Protein AF-A0A0R3EDJ5-F1 (afdb_monomer_lite)

Foldseek 3Di:
DVVQLVVLLVVLVVLLVPQDPDQDDDPPDDPVVNVVSVVSVVVSVVSNVSSVVSNVVSVVVVVVVVVVVVVVVVVVVCVVPDDPPDDDPDDD

Structure (mmCIF, N/CA/C/O backbone):
data_AF-A0A0R3EDJ5-F1
#
_entry.id   AF-A0A0R3EDJ5-F1
#
loop_
_atom_site.group_PDB
_atom_site.id
_atom_site.type_symbol
_atom_site.label_atom_id
_atom_site.label_alt_id
_atom_site.label_comp_id
_atom_site.label_asym_id
_atom_site.label_entity_id
_atom_site.label_seq_id
_atom_site.pdbx_PDB_ins_code
_atom_site.Cartn_x
_atom_site.Cartn_y
_atom_site.Cartn_z
_atom_site.occupancy
_atom_site.B_iso_or_equiv
_atom_site.auth_seq_id
_atom_site.auth_comp_id
_atom_site.auth_asym_id
_atom_site.auth_atom_id
_atom_site.pdbx_PDB_model_num
ATOM 1 N N . MET A 1 1 ? -12.948 2.624 9.126 1.00 56.34 1 MET A N 1
ATOM 2 C CA . MET A 1 1 ? -11.535 2.194 9.057 1.00 56.34 1 MET A CA 1
ATOM 3 C C . MET A 1 1 ? -11.355 0.790 8.472 1.00 56.34 1 MET A C 1
ATOM 5 O O . MET A 1 1 ? -10.470 0.640 7.647 1.00 56.34 1 MET A O 1
ATOM 9 N N . GLY A 1 2 ? -12.210 -0.203 8.758 1.00 66.06 2 GLY A N 1
ATOM 10 C CA . GLY A 1 2 ? -11.983 -1.605 8.333 1.00 66.06 2 GLY A CA 1
ATOM 11 C C . GLY A 1 2 ? -12.074 -1.980 6.853 1.00 66.06 2 GLY A C 1
ATOM 12 O O . GLY A 1 2 ? -12.163 -3.158 6.535 1.00 66.06 2 GLY A O 1
ATOM 13 N N . LYS A 1 3 ? -12.050 -1.006 5.941 1.00 78.75 3 LYS A N 1
ATOM 14 C CA . LYS A 1 3 ? -11.894 -1.254 4.497 1.00 78.75 3 LYS A CA 1
ATOM 15 C C . LYS A 1 3 ? -10.556 -0.756 3.951 1.00 78.75 3 LYS A C 1
ATOM 17 O O . LYS A 1 3 ? -10.223 -1.077 2.819 1.00 78.75 3 LYS A O 1
ATOM 22 N N . VAL A 1 4 ? -9.799 0.013 4.740 1.00 83.44 4 VAL A N 1
ATOM 23 C CA . VAL A 1 4 ? -8.556 0.648 4.285 1.00 83.44 4 VAL A CA 1
ATOM 24 C C . VAL A 1 4 ? -7.470 -0.402 4.050 1.00 83.44 4 VAL A C 1
ATOM 26 O O . VAL A 1 4 ? -6.952 -0.464 2.943 1.00 83.44 4 VAL A O 1
ATOM 29 N N . GLY A 1 5 ? -7.205 -1.286 5.018 1.00 85.62 5 GLY A N 1
ATOM 30 C CA . GLY A 1 5 ? -6.235 -2.381 4.859 1.00 85.62 5 GLY A CA 1
ATOM 31 C C . GLY A 1 5 ? -6.514 -3.272 3.637 1.00 85.62 5 GLY A C 1
ATOM 32 O O . GLY A 1 5 ? -5.662 -3.385 2.758 1.00 85.62 5 GLY A O 1
ATOM 33 N N . PRO A 1 6 ? -7.730 -3.833 3.487 1.00 89.50 6 PRO A N 1
ATOM 34 C CA . PRO A 1 6 ? -8.085 -4.628 2.309 1.00 89.50 6 PRO A CA 1
ATOM 35 C C . PRO A 1 6 ? -7.942 -3.878 0.977 1.00 89.50 6 PRO A C 1
ATOM 37 O O . PRO A 1 6 ? -7.508 -4.457 -0.021 1.00 89.50 6 PRO A O 1
ATOM 40 N N . HIS A 1 7 ? -8.287 -2.588 0.945 1.00 90.44 7 HIS A N 1
ATOM 41 C CA . HIS A 1 7 ? -8.189 -1.780 -0.268 1.00 90.44 7 HIS A CA 1
ATOM 42 C C . HIS A 1 7 ? -6.735 -1.510 -0.668 1.00 90.44 7 HIS A C 1
ATOM 44 O O . HIS A 1 7 ? -6.373 -1.691 -1.828 1.00 90.44 7 HIS A O 1
ATOM 50 N N . LEU A 1 8 ? -5.886 -1.152 0.295 1.00 90.38 8 LEU A N 1
ATOM 51 C CA . LEU A 1 8 ? -4.457 -0.940 0.072 1.00 90.38 8 LEU A CA 1
ATOM 52 C C . LEU A 1 8 ? -3.756 -2.229 -0.386 1.00 90.38 8 LEU A C 1
ATOM 54 O O . LEU A 1 8 ? -2.934 -2.186 -1.300 1.00 90.38 8 LEU A O 1
ATOM 58 N N . ARG A 1 9 ? -4.142 -3.384 0.169 1.00 91.19 9 ARG A N 1
ATOM 59 C CA . ARG A 1 9 ? -3.636 -4.700 -0.249 1.00 91.19 9 ARG A CA 1
ATOM 60 C C . ARG A 1 9 ? -4.093 -5.079 -1.664 1.00 91.19 9 ARG A C 1
ATOM 62 O O . ARG A 1 9 ? -3.308 -5.627 -2.433 1.00 91.19 9 ARG A O 1
ATOM 69 N N . THR A 1 10 ? -5.326 -4.726 -2.037 1.00 94.88 10 THR A N 1
ATOM 70 C CA . THR A 1 10 ? -5.830 -4.889 -3.416 1.00 94.88 10 THR A CA 1
ATOM 71 C C . THR A 1 10 ? -5.015 -4.044 -4.392 1.00 94.88 10 THR A C 1
ATOM 73 O O . THR A 1 10 ? -4.497 -4.568 -5.374 1.00 94.88 10 THR A O 1
ATOM 76 N N . LEU A 1 11 ? -4.815 -2.761 -4.076 1.00 93.94 11 LEU A N 1
ATOM 77 C CA . LEU A 1 11 ? -4.030 -1.844 -4.901 1.00 93.94 11 LEU A CA 1
ATOM 78 C C . LEU A 1 11 ? -2.570 -2.306 -5.045 1.00 93.94 11 LEU A C 1
ATOM 80 O O . LEU A 1 11 ? -2.007 -2.251 -6.138 1.00 93.94 11 LEU A O 1
ATOM 84 N N . ALA A 1 12 ? -1.958 -2.806 -3.967 1.00 93.00 12 ALA A N 1
ATOM 85 C CA . ALA A 1 12 ? -0.621 -3.394 -4.014 1.00 93.00 12 ALA A CA 1
ATOM 86 C C . ALA A 1 12 ? -0.555 -4.597 -4.971 1.00 93.00 12 ALA A C 1
ATOM 88 O O . ALA A 1 12 ? 0.385 -4.707 -5.761 1.00 93.00 12 ALA A O 1
ATOM 89 N N . GLY A 1 13 ? -1.573 -5.464 -4.940 1.00 91.94 13 GLY A N 1
ATOM 90 C CA . GLY A 1 13 ? -1.709 -6.595 -5.858 1.00 91.94 13 GLY A CA 1
ATOM 91 C C . GLY A 1 13 ? -1.844 -6.160 -7.319 1.00 91.94 13 GLY A C 1
ATOM 92 O O . GLY A 1 13 ? -1.145 -6.687 -8.181 1.00 91.94 13 GLY A O 1
ATOM 93 N N . GLU A 1 14 ? -2.675 -5.155 -7.598 1.00 94.94 14 GLU A N 1
ATOM 94 C CA . GLU A 1 14 ? -2.848 -4.588 -8.942 1.00 94.94 14 GLU A CA 1
ATOM 95 C C . GLU A 1 14 ? -1.575 -3.923 -9.479 1.00 94.94 14 GLU A C 1
ATOM 97 O O . GLU A 1 14 ? -1.295 -3.988 -10.676 1.00 94.94 14 GLU A O 1
ATOM 102 N N . ILE A 1 15 ? -0.793 -3.261 -8.619 1.00 92.06 15 ILE A N 1
ATOM 103 C CA . ILE A 1 15 ? 0.518 -2.719 -8.998 1.00 92.06 15 ILE A CA 1
ATOM 104 C C . ILE A 1 15 ? 1.464 -3.872 -9.327 1.00 92.06 15 ILE A C 1
ATOM 106 O O . ILE A 1 15 ? 2.028 -3.906 -10.415 1.00 92.06 15 ILE A O 1
ATOM 110 N N . ARG A 1 16 ? 1.588 -4.861 -8.436 1.00 91.00 16 ARG A N 1
ATOM 111 C CA . ARG A 1 16 ? 2.507 -5.989 -8.629 1.00 91.00 16 ARG A CA 1
ATOM 112 C C . ARG A 1 16 ? 2.156 -6.823 -9.867 1.00 91.00 16 ARG A C 1
ATOM 114 O O . ARG A 1 16 ? 3.064 -7.297 -10.536 1.00 91.00 16 ARG A O 1
ATOM 121 N N . GLY A 1 17 ? 0.872 -6.950 -10.205 1.00 89.62 17 GLY A N 1
ATOM 122 C CA . GLY A 1 17 ? 0.407 -7.649 -11.408 1.00 89.62 17 GLY A CA 1
ATOM 123 C C . GLY A 1 17 ? 0.731 -6.946 -12.732 1.00 89.62 17 GLY A C 1
ATOM 124 O O . GLY A 1 17 ? 0.707 -7.594 -13.774 1.00 89.62 17 GLY A O 1
ATOM 125 N N . ARG A 1 18 ? 1.042 -5.643 -12.709 1.00 88.62 18 ARG A N 1
ATOM 126 C CA . ARG A 1 18 ? 1.445 -4.869 -13.898 1.00 88.62 18 ARG A CA 1
ATOM 127 C C . ARG A 1 18 ? 2.955 -4.864 -14.135 1.00 88.62 18 ARG A C 1
ATOM 129 O O . ARG A 1 18 ? 3.381 -4.575 -15.249 1.00 88.62 18 ARG A O 1
ATOM 136 N N . ILE A 1 19 ? 3.746 -5.195 -13.114 1.00 87.31 19 ILE A N 1
ATOM 137 C CA . ILE A 1 19 ? 5.205 -5.238 -13.211 1.00 87.31 19 ILE A CA 1
ATOM 138 C C . ILE A 1 19 ? 5.607 -6.440 -14.085 1.00 87.31 19 ILE A C 1
ATOM 140 O O . ILE A 1 19 ? 5.191 -7.566 -13.792 1.00 87.31 19 ILE A O 1
ATOM 144 N N . PRO A 1 20 ? 6.430 -6.249 -15.133 1.00 82.31 20 PRO A N 1
ATOM 145 C CA . PRO A 1 20 ? 6.921 -7.353 -15.946 1.00 82.31 20 PRO A CA 1
ATOM 146 C C . PRO A 1 20 ? 7.677 -8.383 -15.094 1.00 82.31 20 PRO A C 1
ATOM 148 O O . PRO A 1 20 ? 8.489 -8.035 -14.238 1.00 82.31 20 PRO A O 1
ATOM 151 N N . ALA A 1 21 ? 7.454 -9.673 -15.357 1.00 71.81 21 ALA A N 1
ATOM 152 C CA . ALA A 1 21 ? 8.094 -10.761 -14.612 1.00 71.81 21 ALA A CA 1
ATOM 153 C C . ALA A 1 21 ? 9.600 -10.920 -14.908 1.00 71.81 21 ALA A C 1
ATOM 155 O O . ALA A 1 21 ? 10.287 -11.684 -14.230 1.00 71.81 21 ALA A O 1
ATOM 156 N N . SER A 1 22 ? 10.130 -10.257 -15.938 1.00 63.19 22 SER A N 1
ATOM 157 C CA . SER A 1 22 ? 11.541 -10.349 -16.312 1.00 63.19 22 SER A CA 1
ATOM 158 C C . SER A 1 22 ? 12.044 -9.043 -16.906 1.00 63.19 22 SER A C 1
ATOM 16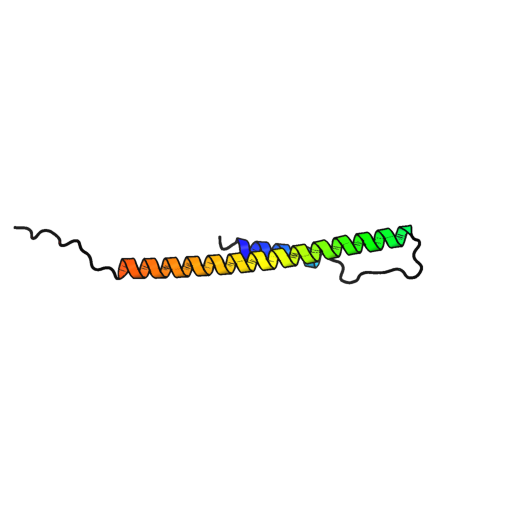0 O O . SER A 1 22 ? 11.465 -8.526 -17.860 1.00 63.19 22 SER A O 1
ATOM 162 N N . ASP A 1 23 ? 13.168 -8.569 -16.373 1.00 66.62 23 ASP A N 1
ATOM 163 C CA . ASP A 1 23 ? 13.948 -7.490 -16.965 1.00 66.62 23 ASP A CA 1
ATOM 164 C C . ASP A 1 23 ? 14.689 -8.060 -18.179 1.00 66.62 23 ASP A C 1
ATOM 166 O O . ASP A 1 23 ? 15.707 -8.742 -18.039 1.00 66.62 23 ASP A O 1
ATOM 170 N N . HIS A 1 24 ? 14.153 -7.845 -19.379 1.00 65.31 24 HIS A N 1
ATOM 171 C CA . HIS A 1 24 ? 14.895 -8.142 -20.600 1.00 65.31 24 HIS A CA 1
ATOM 172 C C . HIS A 1 24 ? 16.015 -7.113 -20.746 1.00 65.31 24 HIS A C 1
ATOM 174 O O 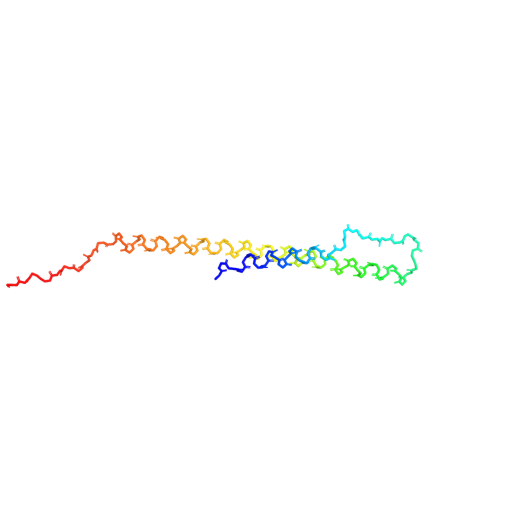. HIS A 1 24 ? 15.750 -5.927 -20.922 1.00 65.31 24 HIS A O 1
ATOM 180 N N . VAL A 1 25 ? 17.258 -7.580 -20.654 1.00 70.44 25 VAL A N 1
ATOM 181 C CA . VAL A 1 25 ? 18.441 -6.791 -20.999 1.00 70.44 25 VAL A CA 1
ATOM 182 C C . VAL A 1 25 ? 18.972 -7.327 -22.313 1.00 70.44 25 VAL A C 1
ATOM 184 O O . VAL A 1 25 ? 19.392 -8.487 -22.397 1.00 70.44 25 VAL A O 1
ATOM 187 N N . THR A 1 26 ? 18.948 -6.492 -23.345 1.00 78.38 26 THR A N 1
ATOM 188 C CA . THR A 1 26 ? 19.441 -6.890 -24.660 1.00 78.38 26 THR A CA 1
ATOM 189 C C . THR A 1 26 ? 20.967 -6.798 -24.670 1.00 78.38 26 THR A C 1
ATOM 191 O O . THR A 1 26 ? 21.552 -5.718 -24.589 1.00 78.38 26 THR A O 1
ATOM 194 N N . SER A 1 27 ? 21.650 -7.943 -24.762 1.00 76.81 27 SER A N 1
ATOM 195 C CA . SER A 1 27 ? 23.116 -7.965 -24.831 1.00 76.81 27 SER A CA 1
ATOM 196 C C . SER A 1 27 ? 23.609 -7.284 -26.112 1.0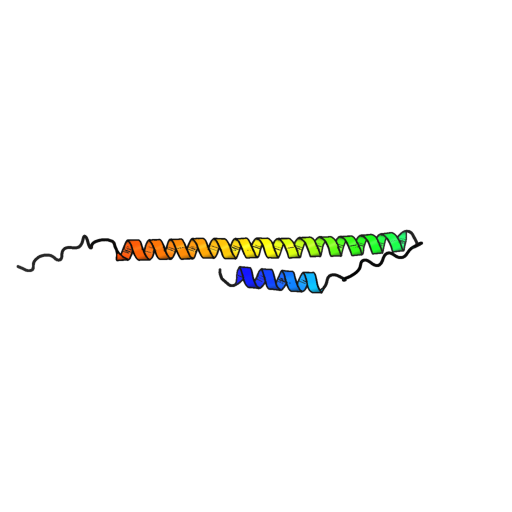0 76.81 27 SER A C 1
ATOM 198 O O . SER A 1 27 ? 23.122 -7.579 -27.203 1.00 76.81 27 SER A O 1
ATOM 200 N N . GLY A 1 28 ? 24.562 -6.357 -25.984 1.00 79.62 28 GLY A N 1
ATOM 201 C CA . GLY A 1 28 ? 25.061 -5.561 -27.110 1.00 79.62 28 GLY A CA 1
ATOM 202 C C . GLY A 1 28 ? 24.117 -4.443 -27.572 1.00 79.62 28 GLY A C 1
ATOM 203 O O . GLY A 1 28 ? 24.292 -3.932 -28.678 1.00 79.62 28 GLY A O 1
ATOM 204 N N . ALA A 1 29 ? 23.126 -4.060 -26.755 1.00 83.19 29 ALA A N 1
ATOM 205 C CA . ALA A 1 29 ? 22.230 -2.942 -27.039 1.00 83.19 29 ALA A CA 1
ATOM 206 C C . ALA A 1 29 ? 22.991 -1.645 -27.348 1.00 83.19 29 ALA A C 1
ATOM 208 O O . ALA A 1 29 ? 24.024 -1.334 -26.748 1.00 83.19 29 ALA A O 1
ATOM 209 N N . SER A 1 30 ? 22.431 -0.840 -28.255 1.00 88.31 30 SER A N 1
ATOM 210 C CA . SER A 1 30 ? 22.912 0.524 -28.454 1.00 88.31 30 SER A CA 1
ATOM 211 C C . SER A 1 30 ? 22.750 1.331 -27.153 1.00 88.31 30 SER A C 1
ATOM 213 O O . SER A 1 30 ? 21.819 1.069 -26.386 1.00 88.31 30 SER A O 1
ATOM 215 N N . PRO A 1 31 ? 23.593 2.347 -26.892 1.00 87.25 31 PRO A N 1
ATOM 216 C CA . PRO A 1 31 ? 23.505 3.141 -25.663 1.00 87.25 31 PRO A CA 1
ATOM 217 C C . PRO A 1 31 ? 22.114 3.747 -25.410 1.00 87.25 31 PRO A C 1
ATOM 219 O O . PRO A 1 31 ? 21.673 3.829 -24.267 1.00 87.25 31 PRO A O 1
ATOM 222 N N . GLY A 1 32 ? 21.399 4.132 -26.475 1.00 88.06 32 GLY A N 1
ATOM 223 C CA . GLY A 1 32 ? 20.031 4.647 -26.375 1.00 88.06 32 GLY A CA 1
ATOM 224 C C . GLY A 1 32 ? 19.016 3.585 -25.942 1.00 88.06 32 GLY A C 1
ATOM 225 O O . GLY A 1 32 ? 18.171 3.862 -25.096 1.00 88.06 32 GLY A O 1
ATOM 226 N N . LEU A 1 33 ? 19.123 2.361 -26.468 1.00 88.25 33 LEU A N 1
ATOM 227 C CA . LEU A 1 33 ? 18.260 1.252 -26.057 1.00 88.25 33 LEU A CA 1
ATOM 228 C C . LEU A 1 33 ? 18.557 0.827 -24.612 1.00 88.25 33 LEU A C 1
ATOM 230 O O . LEU A 1 33 ? 17.628 0.661 -23.828 1.00 88.25 33 LEU A O 1
ATOM 234 N N . ALA A 1 34 ? 19.835 0.756 -24.233 1.00 88.12 34 ALA A N 1
ATOM 235 C CA . ALA A 1 34 ? 20.243 0.442 -22.864 1.00 88.12 34 ALA A CA 1
ATOM 236 C C . ALA A 1 34 ? 19.697 1.460 -21.842 1.00 88.12 34 ALA A C 1
ATOM 238 O O . ALA A 1 34 ? 19.274 1.080 -20.751 1.00 88.12 34 ALA A O 1
ATOM 239 N N . ALA A 1 35 ? 19.656 2.751 -22.194 1.00 88.12 35 ALA A N 1
ATOM 240 C CA . ALA A 1 35 ? 19.069 3.782 -21.339 1.00 88.12 35 ALA A CA 1
ATOM 241 C C . ALA A 1 35 ? 17.551 3.598 -21.154 1.00 88.12 35 ALA A C 1
ATOM 243 O O . ALA A 1 35 ? 17.044 3.775 -20.047 1.00 88.12 35 ALA A O 1
ATOM 244 N N . LEU A 1 36 ? 16.830 3.212 -22.212 1.00 88.81 36 LEU A N 1
ATOM 245 C CA . LEU A 1 36 ? 15.395 2.921 -22.136 1.00 88.81 36 LEU A CA 1
ATOM 246 C C . LEU A 1 36 ? 15.111 1.667 -21.301 1.00 88.81 36 LEU A C 1
ATOM 248 O O . LEU A 1 36 ? 14.207 1.689 -20.467 1.00 88.81 36 LEU A O 1
ATOM 252 N N . GLU A 1 37 ? 15.901 0.604 -21.470 1.00 89.38 37 GLU A N 1
ATOM 253 C CA . GLU A 1 37 ? 15.806 -0.613 -20.653 1.00 89.38 37 GLU A CA 1
ATOM 254 C C . GLU A 1 37 ? 16.072 -0.305 -19.169 1.00 89.38 37 GLU A C 1
ATOM 256 O O . GLU A 1 37 ? 15.297 -0.703 -18.298 1.00 89.38 37 GLU A O 1
ATOM 261 N N . ALA A 1 38 ? 17.108 0.488 -18.869 1.00 87.31 38 ALA A N 1
ATOM 262 C CA . ALA A 1 38 ? 17.415 0.920 -17.506 1.00 87.31 38 ALA A CA 1
ATOM 263 C C . ALA A 1 38 ? 16.296 1.781 -16.895 1.00 87.31 38 ALA A C 1
ATOM 265 O O . ALA A 1 38 ? 15.948 1.610 -15.726 1.00 87.31 38 ALA A O 1
ATOM 266 N N . PHE A 1 39 ? 15.701 2.682 -17.679 1.00 89.56 39 PHE A N 1
ATOM 267 C CA . PHE A 1 39 ? 14.573 3.497 -17.232 1.00 89.56 39 PHE A CA 1
ATOM 268 C C . PHE A 1 39 ? 13.324 2.647 -16.959 1.00 89.56 39 PHE A C 1
ATOM 270 O O . PHE A 1 39 ? 12.682 2.807 -15.921 1.00 89.56 39 PHE A O 1
ATOM 277 N N . SER A 1 40 ? 13.018 1.692 -17.840 1.00 89.19 40 SER A N 1
ATOM 278 C CA . SER A 1 40 ? 11.917 0.738 -17.656 1.00 89.19 40 SER A CA 1
ATOM 279 C C . SER A 1 40 ? 12.091 -0.097 -16.383 1.00 89.19 40 SER A C 1
ATOM 281 O O . SER A 1 40 ? 11.139 -0.294 -15.621 1.00 89.19 40 SER A O 1
ATOM 283 N N . LYS A 1 41 ? 13.321 -0.548 -16.112 1.00 89.44 41 LYS A N 1
ATOM 284 C CA . LYS A 1 41 ? 13.666 -1.241 -14.867 1.00 89.44 41 LYS A CA 1
ATOM 285 C C . LYS A 1 41 ? 13.448 -0.343 -13.646 1.00 89.44 41 LYS A C 1
ATOM 287 O O . LYS A 1 41 ? 12.816 -0.765 -12.683 1.00 89.44 41 LYS A O 1
ATOM 292 N N . ALA A 1 42 ? 13.905 0.909 -13.699 1.00 90.62 42 ALA A N 1
ATOM 293 C CA . ALA A 1 42 ? 13.734 1.855 -12.598 1.00 90.62 42 ALA A CA 1
ATOM 294 C C . ALA A 1 42 ? 12.252 2.110 -12.264 1.00 90.62 42 ALA A C 1
ATOM 296 O O . ALA A 1 42 ? 11.895 2.161 -11.088 1.00 90.62 42 ALA A O 1
ATOM 297 N N . ILE A 1 43 ? 11.377 2.211 -13.274 1.00 90.06 43 ILE A N 1
ATOM 298 C CA . ILE A 1 43 ? 9.921 2.307 -13.064 1.00 90.06 43 ILE A CA 1
ATOM 299 C C . ILE A 1 43 ? 9.406 1.063 -12.333 1.00 90.06 43 ILE A C 1
ATOM 301 O O . ILE A 1 43 ? 8.747 1.186 -11.301 1.00 90.06 43 ILE A O 1
ATOM 305 N N . SER A 1 44 ? 9.764 -0.122 -12.827 1.00 90.94 44 SER A N 1
ATOM 306 C CA . SER A 1 44 ? 9.347 -1.404 -12.246 1.00 90.94 44 SER A CA 1
ATOM 307 C C . SER A 1 44 ? 9.792 -1.549 -10.783 1.00 90.94 44 SER A C 1
ATOM 309 O O . SER A 1 44 ? 9.047 -2.049 -9.936 1.00 90.94 44 SER A O 1
ATOM 311 N N . ASP A 1 45 ? 10.994 -1.073 -10.452 1.00 92.44 45 ASP A N 1
ATOM 312 C CA . ASP A 1 45 ? 11.515 -1.082 -9.085 1.00 92.44 45 ASP A CA 1
ATOM 313 C C . ASP A 1 45 ? 10.747 -0.115 -8.168 1.00 92.44 45 ASP A C 1
ATOM 315 O O . ASP A 1 45 ? 10.395 -0.483 -7.043 1.00 92.44 45 ASP A O 1
ATOM 319 N N . VAL A 1 46 ? 10.418 1.093 -8.643 1.00 93.75 46 VAL A N 1
ATOM 320 C CA . VAL A 1 46 ? 9.583 2.052 -7.896 1.00 93.75 46 VAL A CA 1
ATOM 321 C C . VAL A 1 46 ? 8.186 1.486 -7.645 1.00 93.75 46 VAL A C 1
ATOM 323 O O . VAL A 1 46 ? 7.681 1.588 -6.526 1.00 93.75 46 VAL A O 1
ATOM 326 N N . GLU A 1 47 ? 7.576 0.842 -8.640 1.00 93.19 47 GLU A N 1
ATOM 327 C CA . GLU A 1 47 ? 6.279 0.176 -8.492 1.00 93.19 47 GLU A CA 1
ATOM 328 C C . GLU A 1 47 ? 6.336 -0.951 -7.452 1.00 93.19 47 GLU A C 1
ATOM 330 O O . GLU A 1 47 ? 5.455 -1.047 -6.592 1.00 93.19 47 GLU A O 1
ATOM 335 N N . ARG A 1 48 ? 7.407 -1.756 -7.450 1.00 92.19 48 ARG A N 1
ATOM 336 C CA . ARG A 1 48 ? 7.611 -2.825 -6.460 1.00 92.19 48 ARG A CA 1
ATOM 337 C C . ARG A 1 48 ? 7.724 -2.269 -5.040 1.00 92.19 48 ARG A C 1
ATOM 339 O O . ARG A 1 48 ? 7.108 -2.810 -4.117 1.00 92.19 48 ARG A O 1
ATOM 346 N N . ILE A 1 49 ? 8.477 -1.181 -4.866 1.00 95.00 49 ILE A N 1
ATOM 347 C CA . ILE A 1 49 ? 8.607 -0.481 -3.580 1.00 95.00 49 ILE A CA 1
ATOM 348 C C . ILE A 1 49 ? 7.258 0.105 -3.155 1.00 95.00 49 ILE A C 1
ATOM 350 O O . ILE A 1 49 ? 6.869 -0.034 -1.996 1.00 95.00 49 ILE A O 1
ATOM 354 N N . GLY A 1 50 ? 6.530 0.738 -4.077 1.00 93.06 50 GLY A N 1
ATOM 355 C CA . GLY A 1 50 ? 5.208 1.305 -3.819 1.00 93.06 50 GLY A CA 1
ATOM 356 C C . GLY A 1 50 ? 4.217 0.251 -3.328 1.00 93.06 50 GLY A C 1
ATOM 357 O O . GLY A 1 50 ? 3.601 0.437 -2.281 1.00 93.06 50 GLY A O 1
ATOM 358 N N . ALA A 1 51 ? 4.130 -0.888 -4.020 1.00 94.56 51 ALA A N 1
ATOM 359 C CA . ALA A 1 51 ? 3.289 -2.012 -3.614 1.00 94.56 51 ALA A CA 1
ATOM 360 C C . ALA A 1 51 ? 3.653 -2.535 -2.213 1.00 94.56 51 ALA A C 1
ATOM 362 O O . ALA A 1 51 ? 2.772 -2.689 -1.370 1.00 94.56 51 ALA A O 1
ATOM 363 N N . SER A 1 52 ? 4.946 -2.729 -1.928 1.00 94.50 52 SER A N 1
ATOM 364 C CA . SER A 1 52 ? 5.404 -3.169 -0.602 1.00 94.50 52 SER A CA 1
ATOM 365 C C . SER A 1 52 ? 5.022 -2.179 0.505 1.00 94.50 52 SER A C 1
ATOM 367 O O . SER A 1 52 ? 4.574 -2.588 1.574 1.00 94.50 52 SER A O 1
ATOM 369 N N . ARG A 1 53 ? 5.125 -0.870 0.251 1.00 94.56 53 ARG A N 1
ATOM 370 C CA . ARG A 1 53 ? 4.711 0.152 1.224 1.00 94.56 53 ARG A CA 1
ATOM 371 C C . ARG A 1 53 ? 3.206 0.139 1.474 1.00 94.56 53 ARG A C 1
ATOM 373 O O . ARG A 1 53 ? 2.792 0.330 2.613 1.00 94.56 53 ARG A O 1
ATOM 380 N N . LEU A 1 54 ? 2.390 -0.088 0.446 1.00 93.88 54 LEU A N 1
ATOM 381 C CA . LEU A 1 54 ? 0.939 -0.214 0.606 1.00 93.88 54 LEU A CA 1
ATOM 382 C C . LEU A 1 54 ? 0.569 -1.431 1.464 1.00 93.88 54 LEU A C 1
ATOM 384 O O . LEU A 1 54 ? -0.311 -1.316 2.316 1.00 93.88 54 LEU A O 1
ATOM 388 N N . GLU A 1 55 ? 1.268 -2.560 1.304 1.00 92.31 55 GLU A N 1
ATOM 389 C CA . GLU A 1 55 ? 1.129 -3.729 2.187 1.00 92.31 55 GLU A CA 1
ATOM 390 C C . GLU A 1 55 ? 1.460 -3.349 3.641 1.00 92.31 55 GLU A C 1
ATOM 392 O O . GLU A 1 55 ? 0.624 -3.532 4.521 1.00 92.31 55 GLU A O 1
ATOM 397 N N . THR A 1 56 ? 2.600 -2.692 3.890 1.00 93.75 56 THR A N 1
ATOM 398 C CA . THR A 1 56 ? 2.982 -2.248 5.246 1.00 93.75 56 THR A CA 1
ATOM 399 C C . THR A 1 56 ? 1.971 -1.284 5.872 1.00 93.75 56 THR A C 1
ATOM 401 O O . THR A 1 56 ? 1.648 -1.399 7.053 1.00 93.75 56 THR A O 1
ATOM 404 N N . ILE A 1 57 ? 1.450 -0.325 5.101 1.00 92.44 57 ILE A N 1
ATOM 405 C CA . ILE A 1 57 ? 0.415 0.592 5.596 1.00 92.44 57 ILE A CA 1
ATOM 406 C C . ILE A 1 57 ? -0.865 -0.192 5.914 1.00 92.44 57 ILE A C 1
ATOM 408 O O . ILE A 1 57 ? -1.513 0.096 6.917 1.00 92.44 57 I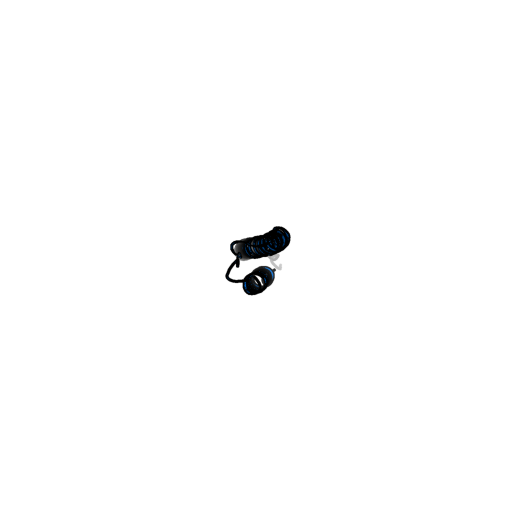LE A O 1
ATOM 412 N N . SER A 1 58 ? -1.214 -1.198 5.107 1.00 91.38 58 SER A N 1
ATOM 413 C CA . SER A 1 58 ? -2.363 -2.072 5.380 1.00 91.38 58 SER A CA 1
ATOM 414 C C . SER A 1 58 ? -2.222 -2.776 6.725 1.00 91.38 58 SER A C 1
ATOM 416 O O . SER A 1 58 ? -3.152 -2.734 7.525 1.00 91.38 58 SER A O 1
ATOM 418 N N . ASP A 1 59 ? -1.051 -3.356 6.990 1.00 91.38 59 ASP A N 1
ATOM 419 C CA . ASP A 1 59 ? -0.769 -4.065 8.239 1.00 91.38 59 ASP A CA 1
ATOM 420 C C . ASP A 1 59 ? -0.849 -3.117 9.449 1.00 91.38 59 ASP A C 1
ATOM 422 O O . ASP A 1 59 ? -1.420 -3.465 10.482 1.00 91.38 59 ASP A O 1
ATOM 426 N N . LEU A 1 60 ? -0.364 -1.877 9.303 1.00 91.75 60 LEU A N 1
ATOM 427 C CA . LEU A 1 60 ? -0.495 -0.843 10.333 1.00 91.75 60 LEU A CA 1
ATOM 428 C C . LEU A 1 60 ? -1.964 -0.483 10.614 1.00 91.75 60 LEU A C 1
ATOM 430 O O . LEU A 1 60 ? -2.339 -0.285 11.770 1.00 91.75 60 LEU A O 1
ATOM 434 N N . PHE A 1 61 ? -2.801 -0.387 9.576 1.00 89.12 61 PHE A N 1
ATOM 435 C CA . PHE A 1 61 ? -4.237 -0.135 9.743 1.00 89.12 61 PHE A CA 1
ATOM 436 C C . PHE A 1 61 ? -4.953 -1.304 10.424 1.00 89.12 61 PHE A C 1
ATOM 438 O O . PHE A 1 61 ? -5.809 -1.061 11.279 1.00 89.12 61 PHE A O 1
ATOM 445 N N . ASP A 1 62 ? -4.608 -2.542 10.063 1.00 89.62 62 ASP A N 1
ATOM 446 C CA . ASP A 1 62 ? -5.165 -3.751 10.671 1.00 89.62 62 ASP A CA 1
ATOM 447 C C . ASP A 1 62 ? -4.820 -3.794 12.179 1.00 89.62 62 ASP A C 1
ATOM 449 O O . ASP A 1 62 ? -5.706 -4.006 13.014 1.00 89.62 62 ASP A O 1
ATOM 453 N N . GLU A 1 63 ? -3.576 -3.471 12.552 1.00 89.44 63 GLU A N 1
ATOM 454 C CA . GLU A 1 63 ? -3.142 -3.403 13.955 1.00 89.44 63 GLU A CA 1
ATOM 455 C C . GLU A 1 63 ? -3.819 -2.258 14.726 1.00 89.44 63 GLU A C 1
ATOM 457 O O . GLU A 1 63 ? -4.354 -2.461 15.817 1.00 89.44 63 GLU A O 1
ATOM 462 N N . ALA A 1 64 ? -3.883 -1.054 14.150 1.00 88.56 64 ALA A N 1
ATOM 463 C CA . ALA A 1 64 ? -4.555 0.080 14.785 1.00 88.56 64 ALA A CA 1
ATOM 464 C C . ALA A 1 64 ? -6.045 -0.207 15.041 1.00 88.56 64 ALA A C 1
ATOM 466 O O . ALA A 1 64 ? -6.590 0.155 16.087 1.00 88.56 64 ALA A O 1
ATOM 467 N N . GLN A 1 65 ? -6.713 -0.885 14.103 1.00 88.31 65 GLN A N 1
ATOM 468 C CA . GLN A 1 65 ? -8.099 -1.302 14.277 1.00 88.31 65 GLN A CA 1
ATOM 469 C C . GLN A 1 65 ? -8.250 -2.332 15.398 1.00 88.31 65 GLN A C 1
ATOM 471 O O . GLN A 1 65 ? -9.205 -2.239 16.172 1.00 88.31 65 GLN A O 1
ATOM 476 N N . LYS A 1 66 ? -7.332 -3.296 15.491 1.00 88.88 66 LYS A N 1
ATOM 477 C CA . LYS A 1 66 ? -7.327 -4.295 16.559 1.00 88.88 66 LYS A CA 1
ATOM 478 C C . LYS A 1 66 ? -7.193 -3.637 17.933 1.00 88.88 66 LYS A C 1
ATOM 480 O O . LYS A 1 66 ? -8.054 -3.852 18.783 1.00 88.88 66 LYS A O 1
ATOM 485 N N . VAL A 1 67 ? -6.201 -2.763 18.113 1.00 90.88 67 VAL A N 1
ATOM 486 C CA . VAL A 1 67 ? -5.992 -2.017 19.368 1.00 90.88 67 VAL A CA 1
ATOM 487 C C . VAL A 1 67 ? -7.232 -1.201 19.742 1.00 90.88 67 VAL A C 1
ATOM 489 O O . VAL A 1 67 ? -7.658 -1.192 20.900 1.00 90.88 67 VAL A O 1
ATOM 492 N N . PHE A 1 68 ? -7.855 -0.539 18.764 1.00 88.56 68 PHE A N 1
ATOM 493 C CA . PHE A 1 68 ? -9.078 0.224 19.001 1.00 88.56 68 PHE A CA 1
ATOM 494 C C . PHE A 1 68 ? -10.242 -0.669 19.454 1.00 88.56 68 PHE A C 1
ATOM 496 O O . PHE A 1 68 ? -10.947 -0.330 20.406 1.00 88.56 68 PHE A O 1
ATOM 503 N N . ALA A 1 69 ? -10.439 -1.817 18.801 1.00 89.44 69 ALA A N 1
ATOM 504 C CA . ALA A 1 69 ? -11.492 -2.765 19.154 1.00 89.44 69 ALA A CA 1
ATOM 505 C C . ALA A 1 69 ? -11.287 -3.352 20.562 1.00 89.44 69 ALA A C 1
ATOM 507 O O . ALA A 1 69 ? -12.233 -3.401 21.350 1.00 89.44 69 ALA A O 1
ATOM 508 N N . GLU A 1 70 ? -10.054 -3.727 20.910 1.00 91.31 70 GLU A N 1
ATOM 509 C CA . GLU A 1 70 ? -9.698 -4.217 22.246 1.00 91.31 70 GLU A CA 1
ATOM 510 C C . GLU A 1 70 ? -9.958 -3.156 23.320 1.00 91.31 70 GLU A C 1
ATOM 512 O O . GLU A 1 70 ? -10.631 -3.429 24.315 1.00 91.31 70 GLU A O 1
ATOM 517 N N . THR A 1 71 ? -9.508 -1.920 23.088 1.00 90.00 71 THR A N 1
ATOM 518 C CA . THR A 1 71 ? -9.722 -0.799 24.017 1.00 90.00 71 THR A CA 1
ATOM 519 C C . THR A 1 71 ? -11.213 -0.510 24.208 1.00 90.00 71 THR A C 1
ATOM 521 O O . THR A 1 71 ? -11.678 -0.303 25.329 1.00 90.00 71 THR A O 1
ATOM 524 N N . SER A 1 72 ? -11.997 -0.543 23.126 1.00 88.88 72 SER A N 1
ATOM 525 C CA . SER A 1 72 ? -13.452 -0.367 23.188 1.00 88.88 72 SER A CA 1
ATOM 526 C C . SER A 1 72 ? -14.132 -1.480 23.993 1.00 88.88 72 SER A C 1
ATOM 528 O O . SER A 1 72 ? -15.002 -1.197 24.819 1.00 88.88 72 SER A O 1
ATOM 530 N N . SER A 1 73 ? -13.696 -2.731 23.819 1.00 86.94 73 SER A N 1
ATOM 531 C CA . SER A 1 73 ? -14.189 -3.877 24.590 1.00 86.94 73 SER A CA 1
ATOM 532 C C . SER A 1 73 ? -13.856 -3.755 26.079 1.00 86.94 73 SER A C 1
ATOM 534 O O . SER A 1 73 ? -14.711 -4.005 26.934 1.00 86.94 73 SER A O 1
ATOM 536 N N . GLN A 1 74 ? -12.631 -3.338 26.411 1.00 87.88 74 GLN A N 1
ATOM 537 C CA . GLN A 1 74 ? -12.213 -3.092 27.793 1.00 87.88 74 GLN A CA 1
ATOM 538 C C . GLN A 1 74 ? -13.045 -1.981 28.435 1.00 87.88 74 GLN A C 1
ATOM 540 O O . GLN A 1 74 ? -13.535 -2.155 29.549 1.00 87.88 74 GLN A O 1
ATOM 545 N N . LEU A 1 75 ? -13.278 -0.876 27.720 1.00 86.94 75 LEU A N 1
ATOM 546 C CA . LEU A 1 75 ? -14.119 0.217 28.201 1.00 86.94 75 LEU A CA 1
ATOM 547 C C . LEU A 1 75 ? -15.568 -0.235 28.425 1.00 86.94 75 LEU A C 1
ATOM 549 O O . LEU A 1 75 ? -16.145 0.056 29.469 1.00 86.94 75 LEU A O 1
ATOM 553 N N . SER A 1 76 ? -16.153 -0.972 27.478 1.00 86.56 76 SER A N 1
ATOM 554 C CA . SER A 1 76 ? -17.510 -1.519 27.614 1.00 86.56 76 SER A CA 1
ATOM 555 C C . SER A 1 76 ? -17.633 -2.439 28.831 1.00 86.56 76 SER A C 1
ATOM 557 O O . SER A 1 76 ? -18.598 -2.340 29.597 1.00 86.56 76 SER A O 1
ATOM 559 N N . THR A 1 77 ? -16.623 -3.282 29.054 1.00 87.75 77 THR A N 1
ATOM 560 C CA . THR A 1 77 ? -16.547 -4.158 30.227 1.00 87.75 77 THR A CA 1
ATOM 561 C C . THR A 1 77 ? -16.440 -3.337 31.509 1.00 87.75 77 THR A C 1
ATOM 563 O O . THR A 1 77 ? -17.210 -3.562 32.440 1.00 87.75 77 THR A O 1
ATOM 566 N N . ALA A 1 78 ? -15.554 -2.337 31.544 1.00 83.19 78 ALA A N 1
ATOM 567 C CA . ALA A 1 78 ? -15.383 -1.450 32.689 1.00 83.19 78 ALA A CA 1
ATOM 568 C C . ALA A 1 78 ? -16.699 -0.743 33.047 1.00 83.19 78 ALA A C 1
ATOM 570 O O . ALA A 1 78 ? -17.146 -0.844 34.188 1.00 83.19 78 ALA A O 1
ATOM 571 N N . VAL A 1 79 ? -17.378 -0.133 32.069 1.00 83.50 79 VAL A N 1
ATOM 572 C CA . VAL A 1 79 ? -18.685 0.524 32.258 1.00 83.50 79 VAL A CA 1
ATOM 573 C C . VAL A 1 79 ? -19.723 -0.450 32.815 1.00 83.50 79 VAL A C 1
ATOM 575 O O . VAL A 1 79 ? -20.397 -0.128 33.788 1.00 83.50 79 VAL A O 1
ATOM 578 N N . SER A 1 80 ? -19.818 -1.655 32.251 1.00 81.50 80 SER A N 1
ATOM 579 C CA . SER A 1 80 ? -20.797 -2.665 32.683 1.00 81.50 80 SER A CA 1
ATOM 580 C C . SER A 1 80 ? -20.498 -3.230 34.076 1.00 81.50 80 SER A C 1
ATOM 582 O O . SER A 1 80 ? -21.411 -3.610 34.802 1.00 81.50 80 SER A O 1
ATOM 584 N N . SER A 1 81 ? -19.220 -3.288 34.453 1.00 81.56 81 SER A N 1
ATOM 585 C CA . SER A 1 81 ? -18.759 -3.782 35.757 1.00 81.56 81 SER A CA 1
ATOM 586 C C . SER A 1 81 ? -18.753 -2.714 36.859 1.00 81.56 81 SER A C 1
ATOM 588 O O . SER A 1 81 ? -18.538 -3.043 38.025 1.00 81.56 81 SER A O 1
ATOM 590 N N . THR A 1 82 ? -18.983 -1.441 36.516 1.00 76.44 82 THR A N 1
ATOM 591 C CA . THR A 1 82 ? -18.955 -0.343 37.487 1.00 76.44 82 THR A CA 1
ATOM 592 C C 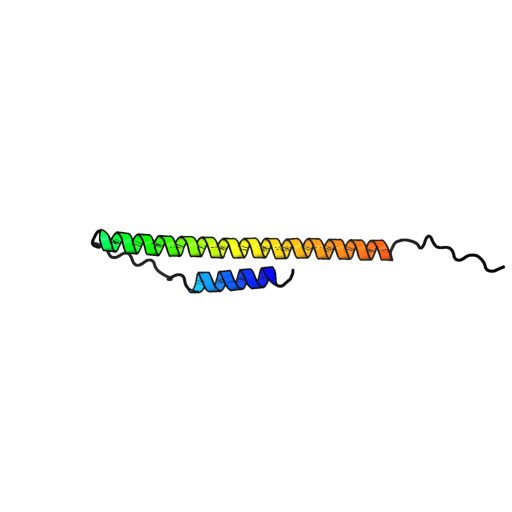. THR A 1 82 ? -20.223 -0.386 38.350 1.00 76.44 82 THR A C 1
ATOM 594 O O . THR A 1 82 ? -21.328 -0.310 37.805 1.00 76.44 82 THR A O 1
ATOM 597 N N . PRO A 1 83 ? -20.118 -0.479 39.691 1.00 74.12 83 PRO A N 1
ATOM 598 C CA . PRO A 1 83 ? -21.286 -0.459 40.564 1.00 74.12 83 PRO A CA 1
ATOM 599 C C . PRO A 1 83 ? -22.068 0.845 40.386 1.00 74.12 83 PRO A C 1
ATOM 601 O O . PRO A 1 83 ? -21.492 1.933 40.428 1.00 74.12 83 PRO A O 1
ATOM 604 N N . SER A 1 84 ? -23.389 0.747 40.223 1.00 68.94 84 SER A N 1
ATOM 605 C CA . SER A 1 84 ? -24.265 1.921 40.200 1.00 68.94 84 SER A CA 1
ATOM 606 C C . SER A 1 84 ? -24.120 2.706 41.507 1.00 68.94 84 SER A C 1
ATOM 608 O O . SER A 1 84 ? -24.589 2.267 42.556 1.00 68.94 84 SER A O 1
ATOM 610 N N . LEU A 1 85 ? -23.514 3.895 41.437 1.00 65.25 85 LEU A N 1
ATOM 611 C CA . LEU A 1 85 ? -23.510 4.866 42.540 1.00 65.25 85 LEU A CA 1
ATOM 612 C C . LEU A 1 85 ? -24.889 5.512 42.744 1.00 65.25 85 LEU A C 1
ATOM 614 O O . LEU A 1 85 ? -25.123 6.173 43.756 1.00 65.25 85 LEU A O 1
ATOM 618 N N . TYR A 1 86 ? -25.816 5.322 41.802 1.00 64.81 86 TYR A N 1
ATOM 619 C CA . TYR A 1 86 ? -27.174 5.820 41.931 1.00 64.81 86 TYR A CA 1
ATOM 620 C C . TYR A 1 86 ? -27.974 4.888 42.843 1.00 64.81 86 TYR A C 1
ATOM 622 O O . TYR A 1 86 ? -28.372 3.788 42.454 1.00 64.81 86 TYR A O 1
ATOM 630 N N . ARG A 1 87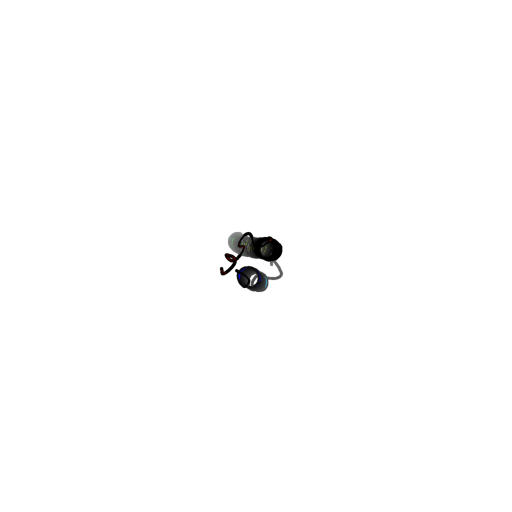 ? -28.204 5.339 44.078 1.00 62.59 87 ARG A N 1
ATOM 631 C CA . ARG A 1 87 ? -29.186 4.757 44.993 1.00 62.59 87 ARG A CA 1
ATOM 632 C C . ARG A 1 87 ? -30.492 5.532 44.782 1.00 62.59 87 ARG A C 1
ATOM 634 O O . ARG A 1 87 ? -30.501 6.733 45.054 1.00 62.59 87 ARG A O 1
ATOM 641 N N . PRO A 1 88 ? -31.573 4.913 44.271 1.00 70.44 88 PRO A N 1
ATOM 642 C CA . PRO A 1 88 ? -32.855 5.596 44.161 1.00 70.44 88 PRO A CA 1
ATOM 643 C C . PRO A 1 88 ? -33.271 6.102 45.549 1.00 70.44 88 PRO A C 1
ATOM 645 O O . PRO A 1 88 ? -33.090 5.360 46.523 1.00 70.44 88 PRO A O 1
ATOM 648 N N . PRO A 1 89 ? -33.797 7.333 45.678 1.00 68.75 89 PRO A N 1
ATOM 649 C CA . PRO A 1 89 ? -34.298 7.806 46.958 1.00 68.75 89 PRO A CA 1
ATOM 650 C C . PRO A 1 89 ? -35.374 6.837 47.454 1.00 68.75 89 PRO A C 1
ATOM 652 O O . PRO A 1 89 ? -36.265 6.446 46.694 1.00 68.75 89 PRO A O 1
ATOM 655 N N . LEU A 1 90 ? -35.266 6.428 48.721 1.00 70.12 90 LEU A N 1
ATOM 656 C CA . LEU A 1 90 ? -36.323 5.687 49.403 1.00 70.12 90 LEU A CA 1
ATOM 657 C C . LEU A 1 90 ? -37.586 6.548 49.315 1.00 70.12 90 LEU A C 1
ATOM 659 O O . LEU A 1 90 ? -37.615 7.652 49.856 1.00 70.12 90 LEU A O 1
ATOM 663 N N . ARG A 1 91 ? -38.593 6.082 48.568 1.00 67.19 91 ARG A N 1
ATOM 664 C CA . ARG A 1 91 ? -39.913 6.715 48.589 1.00 67.19 91 ARG A CA 1
ATOM 665 C C . ARG A 1 91 ? -40.440 6.588 50.020 1.00 67.19 91 ARG A C 1
ATOM 667 O O . ARG A 1 91 ? -40.496 5.470 50.531 1.00 67.19 91 ARG A O 1
ATOM 674 N N . ALA A 1 92 ? -40.708 7.737 50.639 1.00 65.50 92 ALA A N 1
ATOM 675 C CA . ALA A 1 92 ? -41.356 7.855 51.943 1.00 65.50 92 ALA A CA 1
ATOM 676 C C . ALA A 1 92 ? -42.794 7.327 51.898 1.00 65.50 92 ALA A C 1
ATOM 678 O O . ALA A 1 92 ? -43.404 7.393 50.802 1.00 65.50 92 ALA A O 1
#

pLDDT: mean 84.82, std 9.53, range [56.34, 95.0]

Radius of gyration: 27.22 Å; chains: 1; bounding box: 66×19×80 Å

Sequence (92 aa):
MGKVGPHLRTLAGEIRGRIPASDHVTSGASPGLAALEAFSKAISDVERIGASRLETISDLFDEAQKVFAETSSQLSTAVSSTPSLYRPPLRA

Secondary structure (DSSP, 8-state):
-TTHHHHHHHHHHHHHHHS-SS----TT--HHHHHHHHHHHHHHHHHHHHHHHHHHHHHHHHHHHHHHHHHHHHHHHHHHHS----------